Protein AF-A0ABD6FM79-F1 (afdb_monomer)

Organism: NCBI:txid37925

Structure (mmCIF, N/CA/C/O backbone):
data_AF-A0ABD6FM79-F1
#
_entry.id   AF-A0ABD6FM79-F1
#
loop_
_atom_site.group_PDB
_atom_site.id
_atom_site.type_symbol
_atom_site.label_atom_id
_atom_site.label_alt_id
_atom_site.label_comp_id
_atom_site.label_asym_id
_atom_site.label_entity_id
_atom_site.label_seq_id
_atom_site.pdbx_PDB_ins_code
_atom_site.Cartn_x
_atom_site.Cartn_y
_atom_site.Cartn_z
_atom_site.occupancy
_atom_site.B_iso_or_equiv
_atom_site.auth_seq_id
_atom_site.auth_comp_id
_atom_site.auth_asym_id
_atom_site.auth_atom_id
_atom_site.pdbx_PDB_model_num
ATOM 1 N N . MET A 1 1 ? 1.215 -32.027 7.832 1.00 36.03 1 MET A N 1
AT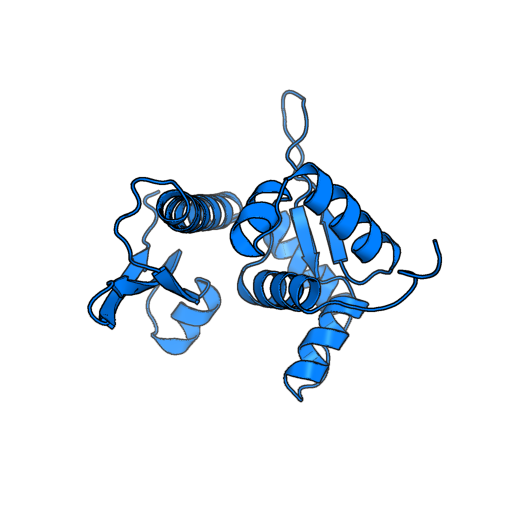OM 2 C CA . MET A 1 1 ? 1.429 -30.558 7.825 1.00 36.03 1 MET A CA 1
ATOM 3 C C . MET A 1 1 ? 1.094 -29.996 6.442 1.00 36.03 1 MET A C 1
ATOM 5 O O . MET A 1 1 ? 1.958 -29.484 5.741 1.00 36.03 1 MET A O 1
ATOM 9 N N . ALA A 1 2 ? -0.153 -30.190 6.005 1.00 31.34 2 ALA A N 1
ATOM 10 C CA . ALA A 1 2 ? -0.551 -30.125 4.601 1.00 31.34 2 ALA A CA 1
ATOM 11 C C . ALA A 1 2 ? -1.254 -28.803 4.228 1.00 31.34 2 ALA A C 1
ATOM 13 O O . ALA A 1 2 ? -2.137 -28.342 4.941 1.00 31.34 2 ALA A O 1
ATOM 14 N N . ALA A 1 3 ? -0.873 -28.276 3.057 1.00 35.00 3 ALA A N 1
ATOM 15 C CA . ALA A 1 3 ? -1.602 -27.348 2.183 1.00 35.00 3 ALA A CA 1
ATOM 16 C C . ALA A 1 3 ? -1.893 -25.904 2.664 1.00 35.00 3 ALA A C 1
ATOM 18 O O . ALA A 1 3 ? -3.032 -25.530 2.921 1.00 35.00 3 ALA A O 1
ATOM 19 N N . ALA A 1 4 ? -0.893 -25.018 2.558 1.00 41.72 4 ALA A N 1
ATOM 20 C CA . ALA A 1 4 ? -1.125 -23.593 2.248 1.00 41.72 4 ALA A CA 1
ATOM 21 C C . ALA A 1 4 ? -0.702 -23.241 0.803 1.00 41.72 4 ALA A C 1
ATOM 23 O O . ALA A 1 4 ? -0.307 -22.114 0.481 1.00 41.72 4 ALA A O 1
ATOM 24 N N . ALA A 1 5 ? -0.783 -24.224 -0.096 1.00 42.75 5 ALA A N 1
ATOM 25 C CA . ALA A 1 5 ? -0.707 -24.003 -1.530 1.00 42.75 5 ALA A CA 1
ATOM 26 C C . ALA A 1 5 ? -2.015 -23.343 -2.016 1.00 42.75 5 ALA A C 1
ATOM 28 O O . ALA A 1 5 ? -3.102 -23.869 -1.808 1.00 42.75 5 ALA A O 1
ATOM 29 N N . GLY A 1 6 ? -1.908 -22.180 -2.669 1.00 58.06 6 GLY A N 1
ATOM 30 C CA . GLY A 1 6 ? -2.890 -21.752 -3.675 1.00 58.06 6 GLY A CA 1
ATOM 31 C C . GLY A 1 6 ? -3.822 -20.565 -3.397 1.00 58.06 6 GLY A C 1
ATOM 32 O O . GLY A 1 6 ? -4.274 -19.977 -4.373 1.00 58.06 6 GLY A O 1
ATOM 33 N N . ARG A 1 7 ? -4.107 -20.141 -2.155 1.00 79.50 7 ARG A N 1
ATOM 34 C CA . ARG A 1 7 ? -5.128 -19.086 -1.918 1.00 79.50 7 ARG A CA 1
ATOM 35 C C . ARG A 1 7 ? -4.567 -17.718 -1.508 1.00 79.50 7 ARG A C 1
ATOM 37 O O . ARG A 1 7 ? -3.601 -17.624 -0.745 1.00 79.50 7 ARG A O 1
ATOM 44 N N . ILE A 1 8 ? -5.199 -16.672 -2.047 1.00 91.69 8 ILE A N 1
ATOM 45 C CA . ILE A 1 8 ? -5.065 -15.269 -1.634 1.00 91.69 8 ILE A CA 1
ATOM 46 C C . ILE A 1 8 ? -5.792 -15.102 -0.296 1.00 91.69 8 ILE A C 1
ATOM 48 O O . ILE A 1 8 ? -6.961 -15.464 -0.172 1.00 91.69 8 ILE A O 1
ATOM 52 N N . THR A 1 9 ? -5.081 -14.591 0.702 1.00 94.19 9 THR A N 1
ATOM 53 C CA . THR A 1 9 ? -5.582 -14.312 2.054 1.00 94.19 9 THR A CA 1
ATOM 54 C C . THR A 1 9 ? -6.068 -12.870 2.161 1.00 94.19 9 THR A C 1
ATOM 56 O O . THR A 1 9 ? -5.723 -12.031 1.330 1.00 94.19 9 THR A O 1
ATOM 59 N N . ASP A 1 10 ? -6.798 -12.536 3.221 1.00 94.06 10 ASP A N 1
ATOM 60 C CA . ASP A 1 10 ? -7.256 -11.157 3.438 1.00 94.06 10 ASP A CA 1
ATOM 61 C C . ASP A 1 10 ? -6.107 -10.179 3.685 1.00 94.06 10 ASP A C 1
ATOM 63 O O . ASP A 1 10 ? -6.174 -9.022 3.262 1.00 94.06 10 ASP A O 1
ATOM 67 N N . ARG A 1 11 ? -5.003 -10.658 4.273 1.00 95.56 11 ARG A N 1
ATOM 68 C CA . ARG A 1 11 ? -3.769 -9.872 4.382 1.00 95.56 11 ARG A CA 1
ATOM 69 C C . ARG A 1 11 ? -3.163 -9.595 3.007 1.00 95.56 11 ARG A C 1
ATOM 71 O O . ARG A 1 11 ? -2.756 -8.466 2.750 1.00 95.56 11 ARG A O 1
ATOM 78 N N . ASP A 1 12 ? -3.159 -10.572 2.099 1.00 96.31 12 ASP A N 1
ATOM 79 C CA . ASP A 1 12 ? -2.708 -10.322 0.723 1.00 96.31 12 ASP A CA 1
ATOM 80 C C . ASP A 1 12 ? -3.628 -9.322 0.029 1.00 96.31 12 ASP A C 1
ATOM 82 O O . ASP A 1 12 ? -3.138 -8.400 -0.607 1.00 96.31 12 ASP A O 1
ATOM 86 N N . ARG A 1 13 ? -4.953 -9.432 0.198 1.00 95.62 13 ARG A N 1
ATOM 87 C CA . ARG A 1 13 ? -5.894 -8.445 -0.355 1.00 95.62 13 ARG A CA 1
ATOM 88 C C . ARG A 1 13 ? -5.628 -7.038 0.177 1.00 95.62 13 ARG A C 1
ATOM 90 O O . ARG A 1 13 ? -5.705 -6.078 -0.584 1.00 95.62 13 ARG A O 1
ATOM 97 N N . ARG A 1 14 ? -5.265 -6.899 1.458 1.00 94.94 14 ARG A N 1
ATOM 98 C CA . ARG A 1 14 ? -4.823 -5.618 2.034 1.00 94.94 14 ARG A CA 1
ATOM 99 C C . ARG A 1 14 ? -3.574 -5.092 1.324 1.00 94.94 14 ARG A C 1
ATOM 101 O O . ARG A 1 14 ? -3.577 -3.933 0.923 1.00 94.94 14 ARG A O 1
ATOM 108 N N . VAL A 1 15 ? -2.565 -5.938 1.094 1.00 96.50 15 VAL A N 1
ATOM 109 C CA . VAL A 1 15 ? -1.381 -5.582 0.285 1.00 96.50 15 VAL A CA 1
ATOM 110 C C . VAL A 1 15 ? -1.790 -5.134 -1.122 1.00 96.50 15 VAL A C 1
ATOM 112 O O . VAL A 1 15 ? -1.334 -4.091 -1.582 1.00 96.50 15 VAL A O 1
ATOM 115 N N . LEU A 1 16 ? -2.681 -5.866 -1.798 1.00 95.62 16 LEU A N 1
ATOM 116 C CA . LEU A 1 16 ? -3.122 -5.517 -3.151 1.00 95.62 16 LEU A CA 1
ATOM 117 C C . LEU A 1 16 ? -3.851 -4.169 -3.198 1.00 95.62 16 LEU A C 1
ATOM 119 O O . LEU A 1 16 ? -3.583 -3.371 -4.090 1.00 95.62 16 LEU A O 1
ATOM 123 N N . ARG A 1 17 ? -4.726 -3.876 -2.229 1.00 92.75 17 ARG A N 1
ATOM 124 C CA . ARG A 1 17 ? -5.415 -2.578 -2.144 1.00 92.75 17 ARG A CA 1
ATOM 125 C C . ARG A 1 17 ? -4.455 -1.423 -1.865 1.00 92.75 17 ARG A C 1
ATOM 127 O O . ARG A 1 17 ? -4.603 -0.372 -2.481 1.00 92.75 17 ARG A O 1
ATOM 134 N N . LEU A 1 18 ? -3.466 -1.626 -0.992 1.00 93.25 18 LEU A N 1
ATOM 135 C CA . LEU A 1 18 ? -2.410 -0.642 -0.728 1.00 93.25 18 LEU A CA 1
ATOM 136 C C . LEU A 1 18 ? -1.612 -0.333 -2.002 1.00 93.25 18 LEU A C 1
ATOM 138 O O . LEU A 1 18 ? -1.411 0.829 -2.344 1.00 93.25 18 LEU A O 1
ATOM 142 N N . LEU A 1 19 ? -1.207 -1.371 -2.737 1.00 92.31 19 LEU A N 1
ATOM 143 C CA . LEU A 1 19 ? -0.446 -1.229 -3.980 1.00 92.31 19 LEU A CA 1
ATOM 144 C C . LEU A 1 19 ? -1.285 -0.716 -5.155 1.00 92.31 19 LEU A C 1
ATOM 146 O O . LEU A 1 19 ? -0.749 -0.109 -6.068 1.00 92.31 19 LEU A O 1
ATOM 150 N N . GLU A 1 20 ? -2.593 -0.922 -5.167 1.00 89.00 20 GLU A N 1
ATOM 151 C CA . GLU A 1 20 ? -3.463 -0.274 -6.151 1.00 89.00 20 GLU A CA 1
ATOM 152 C C . GLU A 1 20 ? -3.523 1.247 -5.927 1.00 89.00 20 GLU A C 1
ATOM 154 O O . GLU A 1 20 ? -3.562 2.024 -6.885 1.00 89.00 20 GLU A O 1
ATOM 159 N N . GLU A 1 21 ? -3.565 1.661 -4.658 1.00 86.25 21 GLU A N 1
ATOM 160 C CA . GLU A 1 21 ? -3.774 3.050 -4.257 1.00 86.25 21 GLU A CA 1
ATOM 161 C C . GLU A 1 21 ? -2.508 3.899 -4.352 1.00 86.25 21 GLU A C 1
ATOM 163 O O . GLU A 1 21 ? -2.549 5.008 -4.895 1.00 86.25 21 GLU A O 1
ATOM 168 N N . HIS A 1 22 ? -1.408 3.382 -3.805 1.00 85.19 22 HIS A N 1
ATOM 169 C CA . HIS A 1 22 ? -0.260 4.205 -3.435 1.00 85.19 22 HIS A CA 1
ATOM 170 C C . HIS A 1 22 ? 1.006 3.894 -4.194 1.00 85.19 22 HIS A C 1
ATOM 172 O O . HIS A 1 22 ? 1.827 4.779 -4.274 1.00 85.19 22 HIS A O 1
ATOM 178 N N . PHE A 1 23 ? 1.159 2.676 -4.711 1.00 80.00 23 PHE A N 1
ATOM 179 C CA . PHE A 1 23 ? 2.407 2.106 -5.222 1.00 80.00 23 PHE A CA 1
ATOM 180 C C . PHE A 1 23 ? 3.582 3.054 -5.585 1.00 80.00 23 PHE A C 1
ATOM 182 O O . PHE A 1 23 ? 3.401 4.094 -6.212 1.00 80.00 23 PHE A O 1
ATOM 189 N N . PRO A 1 24 ? 4.827 2.587 -5.409 1.00 88.94 24 PRO A N 1
ATOM 190 C CA . PRO A 1 24 ? 5.217 1.293 -4.850 1.00 88.94 24 PRO A CA 1
ATOM 191 C C . PRO A 1 24 ? 5.496 1.374 -3.346 1.00 88.94 24 PRO A C 1
ATOM 193 O O . PRO A 1 24 ? 5.793 2.438 -2.818 1.00 88.94 24 PRO A O 1
ATOM 196 N N . PHE A 1 25 ? 5.481 0.225 -2.670 1.00 92.44 25 PHE A N 1
ATOM 197 C CA . PHE A 1 25 ? 5.941 0.120 -1.280 1.00 92.44 25 PHE A CA 1
ATOM 198 C C . PHE A 1 25 ? 7.115 -0.838 -1.150 1.00 92.44 25 PHE A C 1
ATOM 200 O O . PHE A 1 25 ? 7.181 -1.849 -1.854 1.00 92.44 25 PHE A O 1
ATOM 207 N N . THR A 1 26 ? 8.021 -0.550 -0.221 1.00 93.50 26 THR A N 1
ATOM 208 C CA . THR A 1 26 ? 9.084 -1.479 0.163 1.00 93.50 26 THR A CA 1
ATOM 209 C C . THR A 1 26 ? 8.540 -2.662 0.968 1.00 93.50 26 THR A C 1
ATOM 211 O O . THR A 1 26 ? 7.382 -2.675 1.402 1.00 93.50 26 THR A O 1
ATOM 214 N N . THR A 1 27 ? 9.373 -3.682 1.188 1.00 94.94 27 THR A N 1
ATOM 215 C CA . THR A 1 27 ? 9.016 -4.815 2.056 1.00 94.94 27 THR A CA 1
ATOM 216 C C . THR A 1 27 ? 8.711 -4.339 3.475 1.00 94.94 27 THR A C 1
ATOM 218 O O . THR A 1 27 ? 7.699 -4.751 4.041 1.00 94.94 27 THR A O 1
ATOM 221 N N . SER A 1 28 ? 9.546 -3.462 4.037 1.00 94.00 28 SER A N 1
ATOM 222 C CA . SER A 1 28 ? 9.372 -2.944 5.399 1.00 94.00 28 SER A CA 1
ATOM 223 C C . SER A 1 28 ? 8.117 -2.077 5.533 1.00 94.00 28 SER A C 1
ATOM 225 O O . SER A 1 28 ? 7.354 -2.241 6.485 1.00 94.00 28 SER A O 1
ATOM 227 N N . GLN A 1 29 ? 7.818 -1.240 4.534 1.00 94.62 29 GLN A N 1
ATOM 228 C CA . GLN A 1 29 ? 6.576 -0.459 4.502 1.00 94.62 29 GLN A CA 1
ATOM 229 C C . GLN A 1 29 ? 5.342 -1.373 4.456 1.00 94.62 29 GLN A C 1
ATOM 231 O O . GLN A 1 29 ? 4.404 -1.194 5.232 1.00 94.62 29 GLN A O 1
ATOM 236 N N . LEU A 1 30 ? 5.344 -2.409 3.608 1.00 96.19 30 LEU A N 1
ATOM 237 C CA . LEU A 1 30 ? 4.243 -3.379 3.568 1.00 96.19 30 LEU A CA 1
ATOM 238 C C . LEU A 1 30 ? 4.116 -4.188 4.861 1.00 96.19 30 LEU A C 1
ATOM 240 O O . LEU A 1 30 ? 2.994 -4.532 5.232 1.00 96.19 30 LEU A O 1
ATOM 244 N N . ALA A 1 31 ? 5.221 -4.471 5.556 1.00 95.00 31 ALA A N 1
ATOM 245 C CA . ALA A 1 31 ? 5.182 -5.165 6.839 1.00 95.00 31 ALA A CA 1
ATOM 246 C C . ALA A 1 31 ? 4.341 -4.377 7.857 1.00 95.00 31 ALA A C 1
ATOM 248 O O . ALA A 1 31 ? 3.406 -4.927 8.445 1.00 95.00 31 ALA A O 1
ATOM 249 N N . VAL A 1 32 ? 4.606 -3.071 7.972 1.00 92.88 32 VAL A N 1
ATOM 250 C CA . VAL A 1 32 ? 3.869 -2.144 8.844 1.00 92.88 32 VAL A CA 1
ATOM 251 C C . VAL A 1 32 ? 2.423 -1.975 8.373 1.00 92.88 32 VAL A C 1
ATOM 253 O O . VAL A 1 32 ? 1.472 -2.229 9.119 1.00 92.88 32 VAL A O 1
ATOM 256 N N . LEU A 1 33 ? 2.233 -1.583 7.110 1.00 93.62 33 LEU A N 1
ATOM 257 C CA . LEU A 1 33 ? 0.927 -1.176 6.592 1.00 93.62 33 LEU A CA 1
ATOM 258 C C . LEU A 1 33 ? -0.066 -2.334 6.482 1.00 93.62 33 LEU A C 1
ATOM 260 O O . LEU A 1 33 ? -1.269 -2.123 6.651 1.00 93.62 33 LEU A O 1
ATOM 264 N N . ALA A 1 34 ? 0.402 -3.551 6.196 1.00 93.88 34 ALA A N 1
ATOM 265 C CA . ALA A 1 34 ? -0.452 -4.732 6.105 1.00 93.88 34 ALA A CA 1
ATOM 266 C C . ALA A 1 34 ? -0.532 -5.536 7.416 1.00 93.88 34 ALA A C 1
ATOM 268 O O . ALA A 1 34 ? -1.278 -6.518 7.472 1.00 93.88 34 ALA A O 1
ATOM 269 N N . GLY A 1 35 ? 0.177 -5.118 8.473 1.00 91.25 35 GLY A N 1
ATOM 270 C CA . GLY A 1 35 ? 0.133 -5.765 9.785 1.00 91.25 35 GLY A CA 1
ATOM 271 C C . GLY A 1 35 ? 0.729 -7.173 9.770 1.00 91.25 35 GLY A C 1
ATOM 272 O O . GLY A 1 35 ? 0.077 -8.142 10.172 1.00 91.25 35 GLY A O 1
ATOM 273 N N . PHE A 1 36 ? 1.941 -7.306 9.237 1.00 93.06 36 PHE A N 1
ATOM 274 C CA . PHE A 1 36 ? 2.743 -8.515 9.397 1.00 93.06 36 PHE A CA 1
ATOM 275 C C . PHE A 1 36 ? 3.488 -8.483 10.735 1.00 93.06 36 PHE A C 1
ATOM 277 O O . PHE A 1 36 ? 3.889 -7.422 11.197 1.00 93.06 36 PHE A O 1
ATOM 284 N N . GLY A 1 37 ? 3.717 -9.657 11.330 1.00 90.56 37 GLY A N 1
ATOM 285 C CA . GLY A 1 37 ? 4.462 -9.764 12.590 1.00 90.56 37 GLY A CA 1
ATOM 286 C C . GLY A 1 37 ? 5.975 -9.556 12.450 1.00 90.56 37 GLY A C 1
ATOM 287 O O . GLY A 1 37 ? 6.647 -9.314 13.441 1.00 90.56 37 GLY A O 1
ATOM 288 N N . SER A 1 38 ? 6.530 -9.660 11.236 1.00 93.19 38 SER A N 1
ATOM 289 C CA . SER A 1 38 ? 7.941 -9.352 10.976 1.00 93.19 38 SER A CA 1
ATOM 290 C C . SER A 1 38 ? 8.214 -9.069 9.498 1.00 93.19 38 SER A C 1
ATOM 292 O O . SER A 1 38 ? 7.502 -9.546 8.602 1.00 93.19 38 SER A O 1
ATOM 294 N N . VAL A 1 39 ? 9.299 -8.340 9.228 1.00 94.25 39 VAL A N 1
ATOM 295 C CA . VAL A 1 39 ? 9.787 -8.077 7.862 1.00 94.25 39 VAL A CA 1
ATOM 296 C C . VAL A 1 39 ? 10.151 -9.382 7.145 1.00 94.25 39 VAL A C 1
ATOM 298 O O . VAL A 1 39 ? 9.814 -9.550 5.976 1.00 94.25 39 VAL A O 1
ATOM 301 N N . ILE A 1 40 ? 10.738 -10.356 7.850 1.00 95.44 40 ILE A N 1
ATOM 302 C CA . ILE A 1 40 ? 11.106 -11.667 7.284 1.00 95.44 40 ILE A CA 1
ATOM 303 C C . ILE A 1 40 ? 9.861 -12.416 6.786 1.00 95.44 40 ILE A C 1
ATOM 305 O O . ILE A 1 40 ? 9.814 -12.875 5.643 1.00 95.44 40 ILE A O 1
ATOM 309 N N . THR A 1 41 ? 8.808 -12.480 7.607 1.00 95.56 41 THR A N 1
ATOM 310 C CA . THR A 1 41 ? 7.532 -13.111 7.219 1.00 95.56 41 THR A CA 1
ATOM 311 C C . THR A 1 41 ? 6.925 -12.421 6.001 1.00 95.56 41 THR A C 1
ATOM 313 O O . THR A 1 41 ? 6.426 -13.076 5.080 1.00 95.56 41 THR A O 1
ATOM 316 N N . THR A 1 42 ? 7.010 -11.091 5.977 1.00 96.94 42 THR A N 1
ATOM 317 C CA . THR A 1 42 ? 6.560 -10.268 4.853 1.00 96.94 42 THR A CA 1
ATOM 318 C C . THR A 1 42 ? 7.324 -10.633 3.585 1.00 96.94 42 THR A C 1
ATOM 320 O O . THR A 1 42 ? 6.708 -10.968 2.577 1.00 96.94 42 THR A O 1
ATOM 323 N N . GLN A 1 43 ? 8.657 -10.673 3.638 1.00 96.31 43 GLN A N 1
ATOM 324 C CA . GLN A 1 43 ? 9.510 -11.016 2.502 1.00 96.31 43 GLN A CA 1
ATOM 325 C C . GLN A 1 43 ? 9.152 -12.380 1.901 1.00 96.31 43 GLN A C 1
ATOM 327 O O . GLN A 1 43 ? 8.970 -12.481 0.684 1.00 96.31 43 GLN A O 1
ATOM 332 N N . HIS A 1 44 ? 9.007 -13.417 2.732 1.00 96.00 44 HIS A N 1
ATOM 333 C CA . HIS A 1 44 ? 8.609 -14.744 2.257 1.00 96.00 44 HIS A CA 1
ATOM 334 C C . HIS A 1 44 ? 7.236 -14.714 1.584 1.00 96.00 44 HIS A C 1
ATOM 336 O O . HIS A 1 44 ? 7.063 -15.291 0.506 1.00 96.00 44 HIS A O 1
ATOM 342 N N . ARG A 1 45 ? 6.258 -14.010 2.171 1.00 96.94 45 ARG A N 1
ATOM 343 C CA . ARG A 1 45 ? 4.918 -13.933 1.584 1.00 96.94 45 ARG A CA 1
ATOM 344 C C . ARG A 1 45 ? 4.916 -13.189 0.250 1.00 96.94 45 ARG A C 1
ATOM 346 O O . ARG A 1 45 ? 4.330 -13.687 -0.712 1.00 96.94 45 ARG A O 1
ATOM 353 N N . LEU A 1 46 ? 5.591 -12.044 0.166 1.00 97.25 46 LEU A N 1
ATOM 354 C CA . LEU A 1 46 ? 5.671 -11.252 -1.063 1.00 97.25 46 LEU A CA 1
ATOM 355 C C . LEU A 1 46 ? 6.410 -12.008 -2.176 1.00 97.25 46 LEU A C 1
ATOM 357 O O . LEU A 1 46 ? 5.973 -11.974 -3.326 1.00 97.25 46 LEU A O 1
ATOM 361 N N . ALA A 1 47 ? 7.448 -12.783 -1.842 1.00 96.88 47 ALA A N 1
ATOM 362 C CA . ALA A 1 47 ? 8.125 -13.661 -2.796 1.00 96.88 47 ALA A CA 1
ATOM 363 C C . ALA A 1 47 ? 7.184 -14.731 -3.382 1.00 96.88 47 ALA A C 1
ATOM 365 O O . ALA A 1 47 ? 7.192 -14.955 -4.593 1.00 96.88 47 ALA A O 1
ATOM 366 N N . VAL A 1 48 ? 6.323 -15.342 -2.558 1.00 96.50 48 VAL A N 1
ATOM 367 C CA . VAL A 1 48 ? 5.310 -16.307 -3.027 1.00 96.50 48 VAL A CA 1
ATOM 368 C C . VAL A 1 48 ? 4.292 -15.646 -3.959 1.00 96.50 48 VAL A C 1
ATOM 370 O O . VAL A 1 48 ? 3.948 -16.215 -4.995 1.00 96.50 48 VAL A O 1
ATOM 373 N N . LEU A 1 49 ? 3.805 -14.449 -3.620 1.00 97.12 49 LEU A N 1
ATOM 374 C CA . LEU A 1 49 ? 2.865 -13.714 -4.475 1.00 97.12 49 LEU A CA 1
ATOM 375 C C . LEU A 1 49 ? 3.511 -13.305 -5.806 1.00 97.12 49 LEU A C 1
ATOM 377 O O . LEU A 1 49 ? 2.877 -13.385 -6.858 1.00 97.12 49 LEU A O 1
ATOM 381 N N . HIS A 1 50 ? 4.783 -12.920 -5.776 1.00 96.56 50 HIS A N 1
ATOM 382 C CA . HIS A 1 50 ? 5.551 -12.582 -6.967 1.00 96.56 50 HIS A CA 1
ATOM 383 C C . HIS A 1 50 ? 5.790 -13.774 -7.887 1.00 96.56 50 HIS A C 1
ATOM 385 O O . HIS A 1 50 ? 5.547 -13.674 -9.085 1.00 96.56 50 HIS A O 1
ATOM 391 N N . ALA A 1 51 ? 6.181 -14.926 -7.337 1.00 96.06 51 ALA A N 1
ATOM 392 C CA . ALA A 1 51 ? 6.345 -16.157 -8.112 1.00 96.06 51 ALA A CA 1
ATOM 393 C C . ALA A 1 51 ? 5.049 -16.580 -8.829 1.00 96.06 51 ALA A C 1
ATOM 395 O O . ALA A 1 51 ? 5.091 -17.251 -9.854 1.00 96.06 51 ALA A O 1
ATOM 396 N N . ARG A 1 52 ? 3.890 -16.155 -8.312 1.00 94.19 52 ARG A N 1
ATOM 397 C CA . ARG A 1 52 ? 2.571 -16.388 -8.914 1.00 94.19 52 ARG A CA 1
ATOM 398 C C . ARG A 1 52 ? 2.118 -15.264 -9.851 1.00 94.19 52 ARG A C 1
ATOM 400 O O . ARG A 1 52 ? 0.976 -15.286 -10.281 1.00 94.19 52 ARG A O 1
ATOM 407 N N . GLY A 1 53 ? 2.939 -14.249 -10.123 1.00 92.75 53 GLY A N 1
ATOM 408 C CA . GLY A 1 53 ? 2.564 -13.096 -10.954 1.00 92.75 53 GLY A CA 1
ATOM 409 C C . GLY A 1 53 ? 1.486 -12.190 -10.340 1.00 92.75 53 GLY A C 1
ATOM 410 O O . GLY A 1 53 ? 0.922 -11.334 -11.029 1.00 92.75 53 GLY A O 1
ATOM 411 N N . VAL A 1 54 ? 1.177 -12.375 -9.051 1.00 95.06 54 VAL A N 1
ATOM 412 C CA . VAL A 1 54 ? 0.240 -11.524 -8.305 1.00 95.06 54 VAL A CA 1
ATOM 413 C C . VAL A 1 54 ? 0.887 -10.174 -8.023 1.00 95.06 54 VAL A C 1
ATOM 415 O O . VAL A 1 54 ? 0.247 -9.139 -8.193 1.00 95.06 54 VAL A O 1
ATOM 418 N N . LEU A 1 55 ? 2.168 -10.185 -7.660 1.00 94.94 55 LEU A N 1
ATOM 419 C CA . LEU A 1 55 ? 2.983 -8.989 -7.478 1.00 94.94 55 LEU A CA 1
ATOM 420 C C . LEU A 1 55 ? 4.096 -8.926 -8.520 1.00 94.94 55 LEU A C 1
ATOM 422 O O . LEU A 1 55 ? 4.565 -9.952 -9.009 1.00 94.94 55 LEU A O 1
ATOM 426 N N . HIS A 1 56 ? 4.537 -7.712 -8.810 1.00 92.25 56 HIS A N 1
ATOM 427 C CA . HIS A 1 56 ? 5.795 -7.427 -9.482 1.00 92.25 56 HIS A CA 1
ATOM 428 C C . HIS A 1 56 ? 6.750 -6.766 -8.483 1.00 92.25 56 HIS A C 1
ATOM 430 O O . HIS A 1 56 ? 6.301 -6.215 -7.472 1.00 92.25 56 HIS A O 1
ATOM 436 N N . ARG A 1 57 ? 8.055 -6.832 -8.744 1.00 92.25 57 ARG A N 1
ATOM 437 C CA . ARG A 1 57 ? 9.056 -6.142 -7.931 1.00 92.25 57 ARG A CA 1
ATOM 438 C C . ARG A 1 57 ? 10.118 -5.506 -8.803 1.00 92.25 57 ARG A C 1
ATOM 440 O O . ARG A 1 57 ? 10.512 -6.101 -9.800 1.00 92.25 57 ARG A O 1
ATOM 447 N N . ASP A 1 58 ? 10.605 -4.360 -8.362 1.00 87.62 58 ASP A N 1
ATOM 448 C CA . ASP A 1 58 ? 11.720 -3.656 -8.985 1.00 87.62 58 ASP A CA 1
ATOM 449 C C . ASP A 1 58 ? 12.581 -2.981 -7.902 1.00 87.62 58 ASP A C 1
ATOM 451 O O . ASP A 1 58 ? 12.194 -2.928 -6.726 1.00 87.62 58 ASP A O 1
ATOM 455 N N . ARG A 1 59 ? 13.779 -2.527 -8.264 1.00 83.94 59 ARG A N 1
ATOM 456 C CA . ARG A 1 59 ? 14.707 -1.803 -7.387 1.00 83.94 59 ARG A CA 1
ATOM 457 C C . ARG A 1 59 ? 15.374 -0.679 -8.169 1.00 83.94 59 ARG A C 1
ATOM 459 O O . ARG A 1 59 ? 15.936 -0.961 -9.226 1.00 83.94 59 ARG A O 1
ATOM 466 N N . PRO A 1 60 ? 15.372 0.565 -7.657 1.00 74.44 60 PRO A N 1
ATOM 467 C CA . PRO A 1 60 ? 16.106 1.632 -8.309 1.00 74.44 60 PRO A CA 1
ATOM 468 C C . PRO A 1 60 ? 17.595 1.293 -8.301 1.00 74.44 60 PRO A C 1
ATOM 470 O O . PRO A 1 60 ? 18.105 0.679 -7.355 1.00 74.44 60 PRO A O 1
ATOM 473 N N . PHE A 1 61 ? 18.295 1.709 -9.351 1.00 72.81 61 PHE A N 1
ATOM 474 C CA . PHE A 1 61 ? 19.749 1.669 -9.348 1.00 72.81 61 PHE A CA 1
ATOM 475 C C . PHE A 1 61 ? 20.274 2.630 -8.277 1.00 72.81 61 PHE A C 1
ATOM 477 O O . PHE A 1 61 ? 19.800 3.760 -8.176 1.00 72.81 61 PHE A O 1
ATOM 484 N N . ARG A 1 62 ? 21.252 2.186 -7.481 1.00 73.44 62 ARG A N 1
ATOM 485 C CA . ARG A 1 62 ? 21.918 3.016 -6.472 1.00 73.44 62 ARG A CA 1
ATOM 486 C C . ARG A 1 62 ? 23.359 3.296 -6.909 1.00 73.44 62 ARG A C 1
ATOM 488 O O . ARG A 1 62 ? 24.209 2.413 -6.758 1.00 73.44 62 ARG A O 1
ATOM 495 N N . PRO A 1 63 ? 23.655 4.497 -7.440 1.00 65.06 63 PRO A N 1
ATOM 496 C CA . PRO A 1 63 ? 25.029 4.916 -7.691 1.00 65.06 63 PRO A CA 1
ATOM 497 C C . PRO A 1 63 ? 25.820 4.892 -6.374 1.00 65.06 63 PRO A C 1
ATOM 499 O O . PRO A 1 63 ? 25.359 5.426 -5.369 1.00 65.06 63 PRO A O 1
ATOM 502 N N . GLY A 1 64 ? 26.981 4.234 -6.354 1.00 74.75 64 GLY A N 1
ATOM 503 C CA . GLY A 1 64 ? 27.810 4.086 -5.144 1.00 74.75 64 GLY A CA 1
ATOM 504 C C . GLY A 1 64 ? 27.674 2.749 -4.402 1.00 74.75 64 GLY A C 1
ATOM 505 O O . GLY A 1 64 ? 28.366 2.537 -3.412 1.00 74.75 64 GLY A O 1
ATOM 506 N N . GLY A 1 65 ? 26.848 1.821 -4.897 1.00 69.62 65 GLY A N 1
ATOM 507 C CA . GLY A 1 65 ? 26.775 0.448 -4.387 1.00 69.62 65 GLY A CA 1
ATOM 508 C C . GLY A 1 65 ? 25.690 0.208 -3.330 1.00 69.62 65 GLY A C 1
ATOM 509 O O . GLY A 1 65 ? 24.975 1.113 -2.898 1.00 69.62 65 GLY A O 1
ATOM 510 N N . GLY A 1 66 ? 25.532 -1.061 -2.945 1.00 71.81 66 GLY A N 1
ATOM 511 C CA . GLY A 1 66 ? 24.429 -1.531 -2.102 1.00 71.81 66 GLY A CA 1
ATOM 512 C C . GLY A 1 66 ? 23.144 -1.813 -2.890 1.00 71.81 66 GLY A C 1
ATOM 513 O O . GLY A 1 66 ? 23.130 -1.886 -4.117 1.00 71.81 66 GLY A O 1
ATOM 514 N N . SER A 1 67 ? 22.036 -2.033 -2.186 1.00 70.19 67 SER A N 1
ATOM 515 C CA . SER A 1 67 ? 20.724 -2.245 -2.805 1.00 70.19 67 SER A CA 1
ATOM 516 C C . SER A 1 67 ? 19.641 -1.600 -1.961 1.00 70.19 67 SER A C 1
ATOM 518 O O . SER A 1 67 ? 19.620 -1.779 -0.745 1.00 70.19 67 SER A O 1
ATOM 520 N N . TYR A 1 68 ? 18.719 -0.889 -2.606 1.00 79.62 68 TYR A N 1
ATOM 521 C CA . TYR A 1 68 ? 17.452 -0.547 -1.967 1.00 79.62 68 TYR A CA 1
ATOM 522 C C . TYR A 1 68 ? 16.639 -1.818 -1.695 1.00 79.62 68 TYR A C 1
ATOM 524 O O . TYR A 1 68 ? 16.846 -2.865 -2.322 1.00 79.62 68 TYR A O 1
ATOM 532 N N . GLU A 1 69 ? 15.686 -1.730 -0.768 1.00 86.75 69 GLU A N 1
ATOM 533 C CA . GLU A 1 69 ? 14.702 -2.793 -0.590 1.00 86.75 69 GLU A CA 1
ATOM 534 C C . GLU A 1 69 ? 13.946 -3.082 -1.896 1.00 86.75 69 GLU A C 1
ATOM 536 O O . GLU A 1 69 ? 13.831 -2.233 -2.782 1.00 86.75 69 GLU A O 1
ATOM 541 N N . TRP A 1 70 ? 13.404 -4.302 -2.019 1.00 90.50 70 TRP A N 1
ATOM 542 C CA . TRP A 1 70 ? 12.468 -4.592 -3.109 1.00 90.50 70 TRP A CA 1
ATOM 543 C C . TRP A 1 70 ? 11.269 -3.661 -2.988 1.00 90.50 70 TRP A C 1
ATOM 545 O O . TRP A 1 70 ? 10.640 -3.614 -1.933 1.00 90.50 70 TRP A O 1
ATOM 555 N N . HIS A 1 71 ? 10.958 -2.970 -4.078 1.00 90.94 71 HIS A N 1
ATOM 556 C CA . HIS A 1 71 ? 9.748 -2.183 -4.204 1.00 90.94 71 HIS A CA 1
ATOM 557 C C . HIS A 1 71 ? 8.706 -3.016 -4.930 1.00 90.94 71 HIS A C 1
ATOM 559 O O . HIS A 1 71 ? 8.953 -3.548 -6.013 1.00 90.94 71 HIS A O 1
ATOM 565 N N . TRP A 1 72 ? 7.548 -3.158 -4.304 1.00 93.56 72 TRP A N 1
ATOM 566 C CA . TRP A 1 72 ? 6.484 -4.041 -4.742 1.00 93.56 72 TRP A CA 1
ATOM 567 C C . TRP A 1 72 ? 5.385 -3.254 -5.441 1.00 93.56 72 TRP A C 1
ATOM 569 O O . TRP A 1 72 ? 5.055 -2.130 -5.064 1.00 93.56 72 TRP A O 1
ATOM 579 N N . MET A 1 73 ? 4.817 -3.872 -6.470 1.00 91.56 73 MET A N 1
ATOM 580 C CA . MET A 1 73 ? 3.772 -3.325 -7.334 1.00 91.56 73 MET A CA 1
ATOM 581 C C . MET A 1 73 ? 2.777 -4.433 -7.690 1.00 91.56 73 MET A C 1
ATOM 583 O O . MET A 1 73 ? 3.072 -5.621 -7.519 1.00 91.56 73 MET A O 1
ATOM 587 N N . LEU A 1 74 ? 1.604 -4.079 -8.223 1.00 92.56 74 LEU A N 1
ATOM 588 C CA . LEU A 1 74 ? 0.679 -5.097 -8.724 1.00 92.56 74 LEU A CA 1
ATOM 589 C C . LEU A 1 74 ? 1.246 -5.765 -9.980 1.00 92.56 74 LEU A C 1
ATOM 591 O O . LEU A 1 74 ? 1.568 -5.112 -10.975 1.00 92.56 74 LEU A O 1
ATOM 595 N N . GLY A 1 75 ? 1.316 -7.093 -9.937 1.00 91.50 75 GLY A N 1
ATOM 596 C CA . GLY A 1 75 ? 1.519 -7.911 -11.122 1.00 91.50 75 GLY A CA 1
ATOM 597 C C . GLY A 1 75 ? 0.218 -8.052 -11.924 1.00 91.50 75 GLY A C 1
ATOM 598 O O . GLY A 1 75 ? -0.857 -7.660 -11.453 1.00 91.50 75 GLY A O 1
ATOM 599 N N . PRO A 1 76 ? 0.272 -8.643 -13.131 1.00 89.81 76 PRO A N 1
ATOM 600 C CA . PRO A 1 76 ? -0.905 -8.820 -13.981 1.00 89.81 76 PRO A CA 1
ATOM 601 C C . P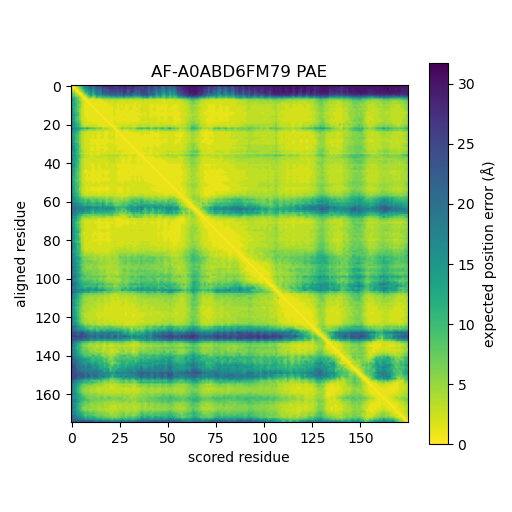RO A 1 76 ? -2.066 -9.555 -13.296 1.00 89.81 76 PRO A C 1
ATOM 603 O O . PRO A 1 76 ? -3.226 -9.201 -13.513 1.00 89.81 76 PRO A O 1
ATOM 606 N N . ILE A 1 77 ? -1.777 -10.554 -12.452 1.00 92.38 77 ILE A N 1
ATOM 607 C CA . ILE A 1 77 ? -2.819 -11.297 -11.729 1.00 92.38 77 ILE A CA 1
ATOM 608 C C . ILE A 1 77 ? -3.387 -10.455 -10.580 1.00 92.38 77 ILE A C 1
ATOM 610 O O . ILE A 1 77 ? -4.603 -10.402 -10.416 1.00 92.38 77 ILE A O 1
ATOM 614 N N . GLY A 1 78 ? -2.540 -9.744 -9.828 1.00 93.56 78 GLY A N 1
ATOM 615 C CA . GLY A 1 78 ? -2.983 -8.856 -8.748 1.00 93.56 78 GLY A CA 1
ATOM 616 C C . GLY A 1 78 ? -3.910 -7.750 -9.248 1.00 93.56 78 GLY A C 1
ATOM 617 O O . GLY A 1 78 ? -4.969 -7.532 -8.668 1.00 93.56 78 GLY A O 1
ATOM 618 N N . ALA A 1 79 ? -3.573 -7.132 -10.384 1.00 91.75 79 ALA A N 1
ATOM 619 C CA . ALA A 1 79 ? -4.414 -6.119 -11.021 1.00 91.75 79 ALA A CA 1
ATOM 620 C C . ALA A 1 79 ? -5.798 -6.666 -11.416 1.00 91.75 79 ALA A C 1
ATOM 622 O O . ALA A 1 79 ? -6.808 -5.978 -11.277 1.00 91.75 79 ALA A O 1
ATOM 623 N N . ARG A 1 80 ? -5.871 -7.925 -11.873 1.00 91.75 80 ARG A N 1
ATOM 624 C CA . ARG A 1 80 ? -7.148 -8.590 -12.173 1.00 91.75 80 ARG A CA 1
ATOM 625 C C . ARG A 1 80 ? -7.971 -8.878 -10.923 1.00 91.75 80 ARG A C 1
ATOM 627 O O . ARG A 1 80 ? -9.183 -8.700 -10.969 1.00 91.75 80 ARG A O 1
ATOM 634 N N . ILE A 1 81 ? -7.329 -9.309 -9.838 1.00 94.00 81 ILE A N 1
ATOM 635 C CA . ILE A 1 81 ? -8.000 -9.557 -8.555 1.00 94.00 81 ILE A CA 1
ATOM 636 C C . ILE A 1 81 ? -8.638 -8.263 -8.046 1.00 94.00 81 ILE A C 1
ATOM 638 O O . ILE A 1 81 ? -9.832 -8.245 -7.771 1.00 94.00 81 ILE A O 1
ATOM 642 N N . VAL A 1 82 ? -7.875 -7.167 -7.995 1.00 93.25 82 VAL A N 1
ATOM 643 C CA . VAL A 1 82 ? -8.380 -5.871 -7.514 1.00 93.25 82 VAL A CA 1
ATOM 644 C C . VAL A 1 82 ? -9.509 -5.334 -8.396 1.00 93.25 82 VAL A C 1
ATOM 646 O O . VAL A 1 82 ? -10.494 -4.805 -7.885 1.00 93.25 82 VAL A O 1
ATOM 649 N N . ALA A 1 83 ? -9.397 -5.484 -9.718 1.00 92.06 83 ALA A N 1
ATOM 650 C CA . ALA A 1 83 ? -10.456 -5.083 -10.639 1.00 92.06 83 ALA A CA 1
ATOM 651 C C . ALA A 1 83 ? -11.750 -5.880 -10.408 1.00 92.06 83 ALA A C 1
ATOM 653 O O . ALA A 1 83 ? -12.826 -5.288 -10.337 1.00 92.06 83 ALA A O 1
ATOM 654 N N . ALA A 1 84 ? -11.636 -7.198 -10.214 1.00 93.12 84 ALA A N 1
ATOM 655 C CA . ALA A 1 84 ? -12.771 -8.058 -9.896 1.00 93.12 84 ALA A CA 1
ATOM 656 C C . ALA A 1 84 ? -13.424 -7.680 -8.555 1.00 93.12 84 ALA A C 1
ATOM 658 O O . ALA A 1 84 ? -14.642 -7.561 -8.498 1.00 93.12 84 ALA A O 1
ATOM 659 N N . GLU A 1 85 ? -12.634 -7.409 -7.508 1.00 92.69 85 GLU A N 1
ATOM 660 C CA . GLU A 1 85 ? -13.146 -6.948 -6.203 1.00 92.69 85 GLU A CA 1
ATOM 661 C C . GLU A 1 85 ? -13.906 -5.615 -6.295 1.00 92.69 85 GLU A C 1
ATOM 663 O O . GLU A 1 85 ? -14.801 -5.356 -5.498 1.00 92.69 85 GLU A O 1
ATOM 668 N N . ARG A 1 86 ? -13.567 -4.769 -7.275 1.00 91.00 86 ARG A N 1
ATOM 669 C CA . ARG A 1 86 ? -14.228 -3.480 -7.526 1.00 91.00 86 ARG A CA 1
ATOM 670 C C . ARG A 1 86 ? -15.372 -3.552 -8.543 1.00 91.00 86 ARG A C 1
ATOM 672 O O . ARG A 1 86 ? -15.993 -2.526 -8.798 1.00 91.00 86 ARG A O 1
ATOM 679 N N . GLY A 1 87 ? -15.621 -4.707 -9.161 1.00 93.25 87 GLY A N 1
ATOM 680 C CA . GLY A 1 87 ? -16.619 -4.838 -10.228 1.00 93.25 87 GLY A CA 1
ATOM 681 C C . GLY A 1 87 ? -16.277 -4.049 -11.500 1.00 93.25 87 GLY A C 1
ATOM 682 O O . GLY A 1 87 ? -17.175 -3.643 -12.232 1.00 93.25 87 GLY A O 1
ATOM 683 N N . VAL A 1 88 ? -14.989 -3.808 -11.770 1.00 93.12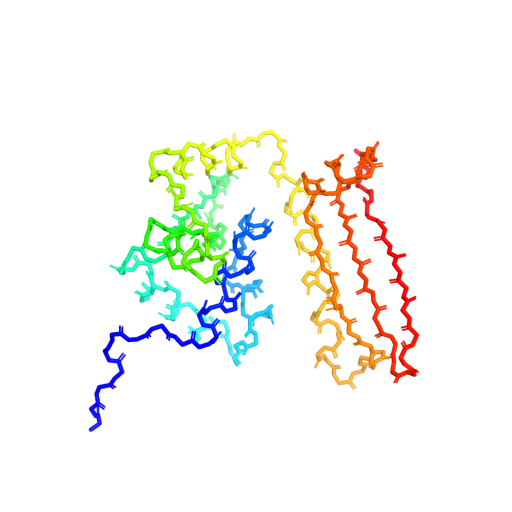 88 VAL A N 1
ATOM 684 C CA . VAL A 1 88 ? -14.518 -3.069 -12.955 1.00 93.12 88 VAL A CA 1
ATOM 685 C C . VAL A 1 88 ? -13.694 -3.962 -13.876 1.00 93.12 88 VAL A C 1
ATOM 687 O O . VAL A 1 88 ? -13.144 -4.987 -13.472 1.00 93.12 88 VAL A O 1
ATOM 690 N N . SER A 1 89 ? -13.562 -3.563 -15.141 1.00 90.75 89 SER A N 1
ATOM 691 C CA . SER A 1 89 ? -12.692 -4.276 -16.076 1.00 90.75 89 SER A CA 1
ATOM 692 C C . SER A 1 89 ? -11.213 -4.133 -15.686 1.00 90.75 89 SER A C 1
ATOM 694 O O . SER A 1 89 ? -10.767 -3.032 -15.348 1.00 90.75 89 SER A O 1
ATOM 696 N N . PRO A 1 90 ? -10.413 -5.211 -15.770 1.00 86.94 90 PRO A N 1
ATOM 697 C CA . PRO A 1 90 ? -8.999 -5.150 -15.434 1.00 86.94 90 PRO A CA 1
ATOM 698 C C . PRO A 1 90 ? -8.210 -4.302 -16.431 1.00 86.94 90 PRO A C 1
ATOM 700 O O . PRO A 1 90 ? -8.438 -4.337 -17.643 1.00 86.94 90 PRO A O 1
ATOM 703 N N . ILE A 1 91 ? -7.216 -3.576 -15.922 1.00 82.56 91 ILE A N 1
ATOM 704 C CA . ILE A 1 91 ? -6.273 -2.841 -16.765 1.00 82.56 91 ILE A CA 1
ATOM 705 C C . ILE A 1 91 ? -5.439 -3.853 -17.564 1.00 82.56 91 ILE A C 1
ATOM 707 O O . ILE A 1 91 ? -4.940 -4.840 -17.022 1.00 82.56 91 ILE A O 1
ATOM 711 N N . LYS A 1 92 ? -5.258 -3.598 -18.866 1.00 86.12 92 LYS A N 1
ATOM 712 C CA . LYS A 1 92 ? -4.421 -4.441 -19.734 1.00 86.12 92 LYS A CA 1
ATOM 713 C C . LYS A 1 92 ? -2.992 -4.553 -19.164 1.00 86.12 92 LYS A C 1
ATOM 715 O O . LYS A 1 92 ? -2.407 -3.508 -18.866 1.00 86.12 92 LYS A O 1
ATOM 720 N N . PRO A 1 93 ? -2.378 -5.752 -19.111 1.00 78.25 93 PRO A N 1
ATOM 721 C CA . PRO A 1 93 ? -1.032 -5.940 -18.555 1.00 78.25 93 PRO A CA 1
ATOM 722 C C . PRO A 1 93 ? 0.040 -5.005 -19.138 1.00 78.25 93 PRO A C 1
ATOM 724 O O . PRO A 1 93 ? 0.861 -4.472 -18.400 1.00 78.25 93 PRO A O 1
ATOM 727 N N . ALA A 1 94 ? -0.011 -4.716 -20.443 1.00 83.12 94 ALA A N 1
ATOM 728 C CA . ALA A 1 94 ? 0.913 -3.775 -21.081 1.00 83.12 94 ALA A CA 1
ATOM 729 C C . ALA A 1 94 ? 0.781 -2.335 -20.541 1.00 83.12 94 ALA A C 1
ATOM 731 O O . ALA A 1 94 ? 1.781 -1.644 -20.358 1.00 83.12 94 ALA A O 1
ATOM 732 N N . LYS A 1 95 ? -0.446 -1.885 -20.236 1.00 81.62 95 LYS A N 1
ATOM 733 C CA . LYS A 1 95 ? -0.689 -0.565 -19.628 1.00 81.62 95 LYS A CA 1
ATOM 734 C C . LYS A 1 95 ? -0.221 -0.523 -18.175 1.00 81.62 95 LYS A C 1
ATOM 736 O O . LYS A 1 95 ? 0.304 0.497 -17.743 1.00 81.62 95 LYS A O 1
ATOM 741 N N . VAL A 1 96 ? -0.390 -1.629 -17.450 1.00 75.75 96 VAL A N 1
ATOM 742 C CA . VAL A 1 96 ? 0.131 -1.814 -16.090 1.00 75.75 96 VAL A CA 1
ATOM 743 C C . VAL A 1 96 ? 1.660 -1.665 -16.103 1.00 75.75 96 VAL A C 1
ATOM 745 O O . VAL A 1 96 ? 2.182 -0.766 -15.454 1.00 75.75 96 VAL A O 1
ATOM 748 N N . ALA A 1 97 ? 2.363 -2.413 -16.960 1.00 75.38 97 ALA A N 1
ATOM 749 C CA . ALA A 1 97 ? 3.817 -2.311 -17.138 1.00 75.38 97 ALA A CA 1
ATOM 750 C C . ALA A 1 97 ? 4.305 -0.906 -17.547 1.00 75.38 97 ALA A C 1
ATOM 752 O O . ALA A 1 97 ? 5.285 -0.404 -16.999 1.00 75.38 97 ALA A O 1
ATOM 753 N N . ALA A 1 98 ? 3.621 -0.244 -18.486 1.00 80.38 98 ALA A N 1
ATOM 754 C CA . ALA A 1 98 ? 3.979 1.111 -18.905 1.00 80.38 98 ALA A CA 1
ATOM 755 C C . ALA A 1 98 ? 3.807 2.142 -17.775 1.00 80.38 98 ALA A C 1
ATOM 757 O O . ALA A 1 98 ? 4.659 3.016 -17.605 1.00 80.38 98 ALA A O 1
ATOM 758 N N . ARG A 1 99 ? 2.731 2.024 -16.981 1.00 76.38 99 ARG A N 1
ATOM 759 C CA . ARG A 1 99 ? 2.497 2.862 -15.796 1.00 76.38 99 ARG A CA 1
ATOM 760 C C . ARG A 1 99 ? 3.627 2.704 -14.781 1.00 76.38 99 ARG A C 1
ATOM 762 O O . ARG A 1 99 ? 4.122 3.716 -14.293 1.00 76.38 99 ARG A O 1
ATOM 769 N N . TRP A 1 100 ? 4.053 1.467 -14.516 1.00 74.06 100 TRP A N 1
ATOM 770 C CA . TRP A 1 100 ? 5.155 1.177 -13.594 1.00 74.06 100 TRP A CA 1
ATOM 771 C C . TRP A 1 100 ? 6.451 1.839 -14.031 1.00 74.06 100 TRP A C 1
ATOM 773 O O . TRP A 1 100 ? 7.029 2.602 -13.266 1.00 74.06 100 TRP A O 1
ATOM 783 N N . ARG A 1 101 ? 6.854 1.636 -15.291 1.00 74.94 101 ARG A N 1
ATOM 784 C CA . ARG A 1 101 ? 8.097 2.204 -15.824 1.00 74.94 101 ARG A CA 1
ATOM 785 C C . ARG A 1 101 ? 8.137 3.727 -15.693 1.00 74.94 101 ARG A C 1
ATOM 787 O O . ARG A 1 101 ? 9.164 4.280 -15.325 1.00 74.94 101 ARG A O 1
ATOM 794 N N . LYS A 1 102 ? 7.012 4.396 -15.967 1.00 76.44 102 LYS A N 1
ATOM 795 C CA . LYS A 1 102 ? 6.910 5.858 -15.868 1.00 76.44 102 LYS A CA 1
ATOM 796 C C . LYS A 1 102 ? 7.072 6.367 -14.434 1.00 76.44 102 LYS A C 1
ATOM 798 O O . LYS A 1 102 ? 7.612 7.449 -14.254 1.00 76.44 102 LYS A O 1
ATOM 803 N N . LEU A 1 103 ? 6.555 5.642 -13.444 1.00 70.38 103 LEU A N 1
ATOM 804 C CA . LEU A 1 103 ? 6.517 6.106 -12.052 1.00 70.38 103 LEU A CA 1
ATOM 805 C C . LEU A 1 103 ? 7.761 5.689 -11.267 1.00 70.38 103 LEU A C 1
ATOM 807 O O . LEU A 1 103 ? 8.241 6.458 -10.448 1.00 70.38 103 LEU A O 1
ATOM 811 N N . PHE A 1 104 ? 8.318 4.517 -11.568 1.00 68.50 104 PHE A N 1
ATOM 812 C CA . PHE A 1 104 ? 9.512 4.001 -10.904 1.00 68.50 104 PHE A CA 1
ATOM 813 C C . PHE A 1 104 ? 10.822 4.598 -11.435 1.00 68.50 104 PHE A C 1
ATOM 815 O O . PHE A 1 104 ? 11.795 4.711 -10.701 1.00 68.50 104 PHE A O 1
ATOM 822 N N . HIS A 1 105 ? 10.845 5.003 -12.707 1.00 69.50 105 HIS A N 1
ATOM 823 C CA . HIS A 1 105 ? 12.000 5.653 -13.341 1.00 69.50 105 HIS A CA 1
ATOM 824 C C . HIS A 1 105 ? 11.689 7.096 -13.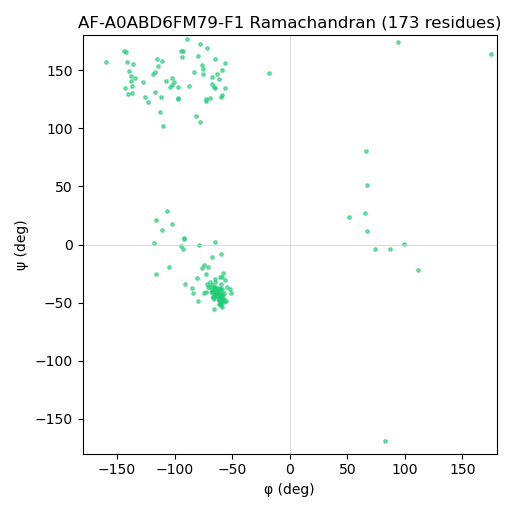764 1.00 69.50 105 HIS A C 1
ATOM 826 O O . HIS A 1 105 ? 12.310 7.629 -14.682 1.00 69.50 105 HIS A O 1
ATOM 832 N N . GLY A 1 106 ? 10.663 7.698 -13.160 1.00 70.12 106 GLY A N 1
ATOM 833 C CA . GLY A 1 106 ? 10.236 9.063 -13.447 1.00 70.12 106 GLY A CA 1
ATOM 834 C C . GLY A 1 106 ? 10.847 10.085 -12.495 1.00 70.12 106 GLY A C 1
ATOM 835 O O . GLY A 1 106 ? 11.336 9.746 -11.424 1.00 70.12 106 GLY A O 1
ATOM 836 N N . TRP A 1 107 ? 10.734 11.359 -12.865 1.00 61.22 107 TRP A N 1
ATOM 837 C CA . TRP A 1 107 ? 11.293 12.496 -12.124 1.00 61.22 107 TRP A CA 1
ATOM 838 C C . TRP A 1 107 ? 10.639 12.778 -10.756 1.00 61.22 107 TRP A C 1
ATOM 840 O O . TRP A 1 107 ? 11.185 13.554 -9.991 1.00 61.22 107 TRP A O 1
ATOM 850 N N . ARG A 1 108 ? 9.497 12.151 -10.426 1.00 71.75 108 ARG A N 1
ATOM 851 C CA . ARG A 1 108 ? 8.786 12.323 -9.135 1.00 71.75 108 ARG A CA 1
ATOM 852 C C . ARG A 1 108 ? 9.005 11.172 -8.149 1.00 71.75 108 ARG A C 1
ATOM 854 O O . ARG A 1 108 ? 8.202 10.971 -7.241 1.00 71.75 108 ARG A O 1
ATOM 861 N N . TRP A 1 109 ? 10.035 10.358 -8.373 1.00 77.31 109 TRP A N 1
ATOM 862 C CA . TRP A 1 109 ? 10.341 9.222 -7.505 1.00 77.31 109 TRP A CA 1
ATOM 863 C C . TRP A 1 109 ? 10.588 9.655 -6.054 1.00 77.31 109 TRP A C 1
ATOM 865 O O . TRP A 1 109 ? 10.019 9.063 -5.137 1.00 77.31 109 TRP A O 1
ATOM 875 N N . ASP A 1 110 ? 11.388 10.703 -5.864 1.00 78.44 110 ASP A N 1
ATOM 876 C CA . ASP A 1 110 ? 11.809 11.160 -4.538 1.00 78.44 110 ASP A CA 1
ATOM 877 C C . ASP A 1 110 ? 10.633 11.709 -3.725 1.00 78.44 110 ASP A C 1
ATOM 879 O O . ASP A 1 110 ? 10.458 11.348 -2.563 1.00 78.44 110 ASP A O 1
ATOM 883 N N . GLU A 1 111 ? 9.755 12.479 -4.366 1.00 78.50 111 GLU A N 1
ATOM 884 C CA . GLU A 1 111 ? 8.533 13.012 -3.762 1.00 78.50 111 GLU A CA 1
ATOM 885 C C . GLU A 1 111 ? 7.582 11.887 -3.308 1.00 78.50 111 GLU A C 1
ATOM 887 O O . GLU A 1 111 ? 7.122 11.847 -2.164 1.00 78.50 111 GLU A O 1
ATOM 892 N N . LEU A 1 112 ? 7.345 10.903 -4.182 1.00 79.50 112 LEU A N 1
ATOM 893 C CA . LEU A 1 112 ? 6.529 9.733 -3.858 1.00 79.50 112 LEU A CA 1
ATOM 894 C C . LEU A 1 112 ? 7.134 8.931 -2.698 1.00 79.50 112 LEU A C 1
ATOM 896 O O . LEU A 1 112 ? 6.418 8.462 -1.809 1.00 79.50 112 LEU A O 1
ATOM 900 N N . HIS A 1 113 ? 8.459 8.777 -2.694 1.00 82.19 113 HIS A N 1
ATOM 901 C CA . HIS A 1 113 ? 9.171 8.085 -1.631 1.00 82.19 113 HIS A CA 1
ATOM 902 C C . HIS A 1 113 ? 9.056 8.824 -0.291 1.00 82.19 113 HIS A C 1
ATOM 904 O O . HIS A 1 113 ? 8.756 8.186 0.722 1.00 82.19 113 HIS A O 1
ATOM 910 N N . ALA A 1 114 ? 9.227 10.148 -0.284 1.00 83.44 114 ALA A N 1
ATOM 911 C CA . ALA A 1 114 ? 9.087 10.990 0.901 1.00 83.44 114 ALA A CA 1
ATOM 912 C C . ALA A 1 114 ? 7.667 10.916 1.481 1.00 83.44 114 ALA A C 1
ATOM 914 O O . ALA A 1 114 ? 7.498 10.675 2.680 1.00 83.44 114 ALA A O 1
ATOM 915 N N . GLN A 1 115 ? 6.642 10.998 0.626 1.00 85.31 115 GLN A N 1
ATOM 916 C CA . GLN A 1 115 ? 5.251 10.821 1.039 1.00 85.31 115 GLN A CA 1
ATOM 917 C C . GLN A 1 115 ? 5.037 9.456 1.713 1.00 85.31 115 GLN A C 1
ATOM 919 O O . GLN A 1 115 ? 4.447 9.362 2.794 1.00 85.31 115 GLN A O 1
ATOM 924 N N . HIS A 1 116 ? 5.501 8.377 1.078 1.00 88.38 116 HIS A N 1
ATOM 925 C CA . HIS A 1 116 ? 5.350 7.029 1.620 1.00 88.38 116 HIS A CA 1
ATOM 926 C C . HIS A 1 116 ? 6.068 6.866 2.954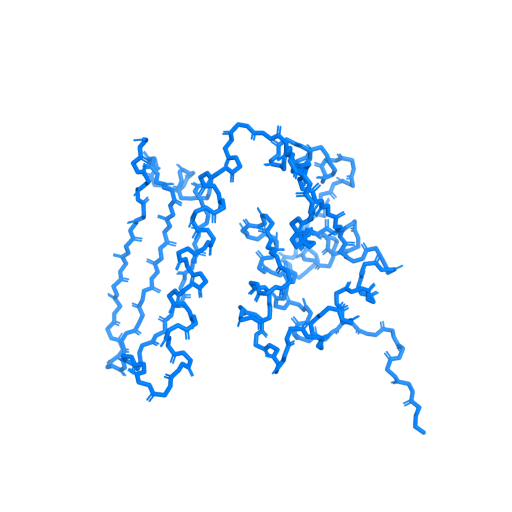 1.00 88.38 116 HIS A C 1
ATOM 928 O O . HIS A 1 116 ? 5.503 6.268 3.870 1.00 88.38 116 HIS A O 1
ATOM 934 N N . ALA A 1 117 ? 7.285 7.398 3.072 1.00 87.94 117 ALA A N 1
ATOM 935 C CA . ALA A 1 117 ? 8.049 7.373 4.310 1.00 87.94 117 ALA A CA 1
ATOM 936 C C . ALA A 1 117 ? 7.282 8.063 5.445 1.00 87.94 117 ALA A C 1
ATOM 938 O O . ALA A 1 117 ? 7.119 7.463 6.507 1.00 87.94 117 ALA A O 1
ATOM 939 N N . TRP A 1 118 ? 6.731 9.254 5.195 1.00 89.62 118 TRP A N 1
ATOM 940 C CA . TRP A 1 118 ? 5.982 10.013 6.195 1.00 89.62 118 TRP A CA 1
ATOM 941 C C . TRP A 1 118 ? 4.738 9.266 6.694 1.00 89.62 118 TRP A C 1
ATOM 943 O O . TRP A 1 118 ? 4.581 9.052 7.896 1.00 89.62 118 TRP A O 1
ATOM 953 N N . PHE A 1 119 ? 3.879 8.781 5.790 1.00 90.31 119 PHE A N 1
ATOM 954 C CA . PHE A 1 119 ? 2.667 8.056 6.198 1.00 90.31 119 PHE A CA 1
ATOM 955 C C . PHE A 1 119 ? 2.986 6.723 6.881 1.00 90.31 119 PHE A C 1
ATOM 957 O O . PHE A 1 119 ? 2.296 6.329 7.821 1.00 90.31 119 PHE A O 1
ATOM 964 N N . CYS A 1 120 ? 4.031 6.019 6.437 1.00 91.38 120 CYS A N 1
ATOM 965 C CA . CYS A 1 120 ? 4.459 4.789 7.098 1.00 91.38 120 CYS A CA 1
ATOM 966 C C . CYS A 1 120 ? 4.994 5.063 8.506 1.00 91.38 120 CYS A C 1
ATOM 968 O O . CYS A 1 120 ? 4.672 4.301 9.413 1.00 91.38 120 CYS A O 1
ATOM 970 N N . ALA A 1 121 ? 5.759 6.143 8.696 1.00 90.25 121 ALA A N 1
ATOM 971 C CA . ALA A 1 121 ? 6.238 6.566 10.008 1.00 90.25 121 ALA A CA 1
ATOM 972 C C . ALA A 1 121 ? 5.070 6.934 10.933 1.00 90.25 121 ALA A C 1
ATOM 974 O O . ALA A 1 121 ? 5.030 6.473 12.070 1.00 90.25 121 ALA A O 1
ATOM 975 N N . LEU A 1 122 ? 4.072 7.665 10.422 1.00 89.69 122 LEU A N 1
ATOM 976 C CA . LEU A 1 122 ? 2.856 7.993 11.166 1.00 89.69 122 LEU A CA 1
ATOM 977 C C . LEU A 1 122 ? 2.109 6.729 11.629 1.00 89.69 122 LEU A C 1
ATOM 979 O O . LEU A 1 122 ? 1.742 6.619 12.794 1.00 89.69 122 LEU A O 1
ATOM 983 N N . VAL A 1 123 ? 1.910 5.750 10.739 1.00 89.81 123 VAL A N 1
ATOM 984 C CA . VAL A 1 123 ? 1.240 4.481 11.085 1.00 89.81 123 VAL A CA 1
ATOM 985 C C . VAL A 1 123 ? 2.079 3.629 12.043 1.00 89.81 123 VAL A C 1
ATOM 987 O O . VAL A 1 123 ? 1.514 2.934 12.887 1.00 89.81 123 VAL A O 1
ATOM 990 N N . ALA A 1 124 ? 3.407 3.646 11.914 1.00 87.88 124 ALA A N 1
ATOM 991 C CA . ALA A 1 124 ? 4.305 2.926 12.812 1.00 87.88 124 ALA A CA 1
ATOM 992 C C . ALA A 1 124 ? 4.272 3.515 14.229 1.00 87.88 124 ALA A C 1
ATOM 994 O O . ALA A 1 124 ? 4.097 2.761 15.179 1.00 87.88 124 ALA A O 1
ATOM 995 N N . ALA A 1 125 ? 4.323 4.844 14.360 1.00 84.62 125 ALA A N 1
ATOM 996 C CA . ALA A 1 125 ? 4.332 5.538 15.648 1.00 84.62 125 ALA A CA 1
ATOM 997 C C . ALA A 1 125 ? 3.094 5.244 16.519 1.00 84.62 125 ALA A C 1
ATOM 999 O O . ALA A 1 125 ? 3.178 5.274 17.741 1.00 84.62 125 ALA A O 1
ATOM 1000 N N . VAL A 1 126 ? 1.948 4.928 15.908 1.00 81.00 126 VAL A N 1
ATOM 1001 C CA . VAL A 1 126 ? 0.730 4.504 16.630 1.00 81.00 126 VAL A CA 1
ATOM 1002 C C . VAL A 1 126 ? 0.848 3.106 17.215 1.00 81.00 126 VAL A C 1
ATOM 1004 O O . VAL A 1 126 ? 0.230 2.807 18.232 1.00 81.00 126 VAL A O 1
ATOM 1007 N N . ARG A 1 127 ? 1.565 2.216 16.526 1.00 74.19 127 ARG A N 1
ATOM 1008 C CA . ARG A 1 127 ? 1.673 0.806 16.917 1.00 74.19 127 ARG A CA 1
ATOM 1009 C C . ARG A 1 127 ? 2.615 0.605 18.098 1.00 74.19 127 ARG A C 1
ATOM 1011 O O . ARG A 1 127 ? 2.517 -0.436 18.742 1.00 74.19 127 ARG A O 1
ATOM 1018 N N . ASP A 1 128 ? 3.497 1.564 18.352 1.00 71.81 128 ASP A N 1
ATOM 1019 C CA . ASP A 1 128 ? 4.392 1.543 19.500 1.00 71.81 128 ASP A CA 1
ATOM 1020 C C . ASP A 1 128 ? 3.635 1.904 20.789 1.00 71.81 128 ASP A C 1
ATOM 1022 O O . ASP A 1 128 ? 2.656 2.649 20.780 1.00 71.81 128 ASP A O 1
ATOM 1026 N N . GLU A 1 129 ? 4.105 1.373 21.920 1.00 58.47 129 GLU A N 1
ATOM 1027 C CA . GLU A 1 129 ? 3.423 1.348 23.231 1.00 58.47 129 GLU A CA 1
ATOM 1028 C C . GLU A 1 129 ? 3.083 2.736 23.825 1.00 58.47 129 GLU A C 1
ATOM 1030 O O . GLU A 1 129 ? 2.352 2.830 24.807 1.00 58.47 129 GLU A O 1
ATOM 1035 N N . HIS A 1 130 ? 3.566 3.815 23.205 1.00 60.09 130 HIS A N 1
ATOM 1036 C CA . HIS A 1 130 ? 3.365 5.212 23.607 1.00 60.09 130 HIS A CA 1
ATOM 1037 C C . HIS A 1 130 ? 2.472 6.006 22.631 1.00 60.09 130 HIS A C 1
ATOM 1039 O O . HIS A 1 130 ? 2.444 7.237 22.679 1.00 60.09 130 HIS A O 1
ATOM 1045 N N . GLY A 1 131 ? 1.788 5.327 21.704 1.00 60.59 131 GLY A N 1
ATOM 1046 C CA . GLY A 1 131 ? 0.990 5.958 20.656 1.00 60.59 131 GLY A CA 1
ATOM 1047 C C . GLY A 1 131 ? -0.129 6.864 21.187 1.00 60.59 131 GLY A C 1
ATOM 1048 O O . GLY A 1 131 ? -0.727 6.621 22.231 1.00 60.59 131 GLY A O 1
ATOM 1049 N N . THR A 1 132 ? -0.477 7.893 20.412 1.00 62.81 132 THR A N 1
ATOM 1050 C CA . THR A 1 132 ? -1.526 8.896 20.701 1.00 62.81 132 THR A CA 1
ATOM 1051 C C . THR A 1 132 ? -2.961 8.334 20.756 1.00 62.81 132 THR A C 1
ATOM 1053 O O . THR A 1 132 ? -3.916 9.093 20.914 1.00 62.81 132 THR A O 1
ATOM 1056 N N . GLY A 1 133 ? -3.130 7.016 20.592 1.00 76.06 133 GLY A N 1
ATOM 1057 C CA . GLY A 1 133 ? -4.407 6.292 20.595 1.00 76.06 133 GLY A CA 1
ATOM 1058 C C . GLY A 1 133 ? -5.274 6.467 19.338 1.00 76.06 133 GLY A C 1
ATOM 1059 O O . GLY A 1 133 ? -6.330 5.847 19.248 1.00 76.06 133 GLY A O 1
ATOM 1060 N N . GLY A 1 134 ? -4.864 7.305 18.383 1.00 87.12 134 GLY A N 1
ATOM 1061 C CA . GLY A 1 134 ? -5.591 7.521 17.130 1.00 87.12 134 GLY A CA 1
ATOM 1062 C C . GLY A 1 134 ? -5.192 6.562 16.007 1.00 87.12 134 GLY A C 1
ATOM 1063 O O . GLY A 1 134 ? -4.266 5.769 16.147 1.00 87.12 134 GLY A O 1
ATOM 1064 N N . GLU A 1 135 ? -5.864 6.653 14.861 1.00 90.50 135 GLU A N 1
ATOM 1065 C CA . GLU A 1 135 ? -5.543 5.868 13.667 1.00 90.50 135 GLU A CA 1
ATOM 1066 C C . GLU A 1 135 ? -5.662 6.677 12.369 1.00 90.50 135 GLU A C 1
ATOM 1068 O O . GLU A 1 135 ? -6.488 7.579 12.226 1.00 90.50 135 GLU A O 1
ATOM 1073 N N . LEU A 1 136 ? -4.844 6.318 11.376 1.00 91.00 136 LEU A N 1
ATOM 1074 C CA . LEU A 1 136 ? -4.971 6.828 10.014 1.00 91.00 136 LEU A CA 1
ATOM 1075 C C . LEU A 1 136 ? -6.062 6.043 9.274 1.00 91.00 136 LEU A C 1
ATOM 1077 O O . LEU A 1 136 ? -5.873 4.874 8.929 1.00 91.00 136 LEU A O 1
ATOM 1081 N N . VAL A 1 137 ? -7.186 6.697 8.988 1.00 91.00 137 VAL A N 1
ATOM 1082 C CA . VAL A 1 137 ? -8.409 6.041 8.483 1.00 91.00 137 VAL A CA 1
ATOM 1083 C C . VAL A 1 137 ? -8.637 6.281 6.998 1.00 91.00 137 VAL A C 1
ATOM 1085 O O . VAL A 1 137 ? -9.320 5.506 6.325 1.00 91.00 137 VAL A O 1
ATOM 1088 N N . ALA A 1 138 ? -7.994 7.311 6.452 1.00 88.94 138 ALA A N 1
ATOM 1089 C CA . ALA A 1 138 ? -7.870 7.496 5.020 1.00 88.94 138 ALA A CA 1
ATOM 1090 C C . ALA A 1 138 ? -6.459 7.950 4.662 1.00 88.94 138 ALA A C 1
ATOM 1092 O O . ALA A 1 138 ? -5.871 8.792 5.329 1.00 88.94 138 ALA A O 1
ATOM 1093 N N . TRP A 1 139 ? -5.962 7.417 3.552 1.00 89.38 139 TRP A N 1
ATOM 1094 C CA . TRP A 1 139 ? -4.792 7.910 2.845 1.00 89.38 139 TRP A CA 1
ATOM 1095 C C . TRP A 1 139 ? -5.124 7.892 1.356 1.00 89.38 139 TRP A C 1
ATOM 1097 O O . TRP A 1 139 ? -5.661 6.903 0.838 1.00 89.38 139 TRP A O 1
ATOM 1107 N N . ARG A 1 140 ? -4.872 9.005 0.667 1.00 83.44 140 ARG A N 1
ATOM 1108 C CA . ARG A 1 140 ? -5.012 9.128 -0.786 1.00 83.44 140 ARG A CA 1
ATOM 1109 C C . ARG A 1 140 ? -3.726 9.666 -1.395 1.00 83.44 140 ARG A C 1
ATOM 1111 O O . ARG A 1 140 ? -3.082 10.560 -0.848 1.00 83.44 140 ARG A O 1
ATOM 1118 N N . SER A 1 141 ? -3.373 9.105 -2.544 1.00 74.00 141 SER A N 1
ATOM 1119 C CA . SER A 1 141 ? -2.218 9.522 -3.332 1.00 74.00 141 SER A CA 1
ATOM 1120 C C . SER A 1 141 ? -2.477 10.833 -4.101 1.00 74.00 141 SER A C 1
ATOM 1122 O O . SER A 1 141 ? -3.631 11.121 -4.453 1.00 74.00 141 SER A O 1
ATOM 1124 N N . PRO A 1 142 ? -1.421 11.608 -4.423 1.00 68.81 142 PRO A N 1
ATOM 1125 C CA . PRO A 1 142 ? -1.504 12.944 -5.032 1.00 68.81 142 PRO A CA 1
ATOM 1126 C C . PRO A 1 142 ? -2.389 13.007 -6.278 1.00 68.81 142 PRO A C 1
ATOM 1128 O O . PRO A 1 142 ? 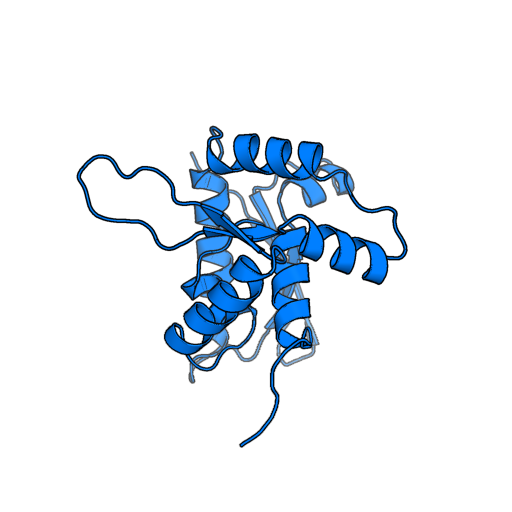-3.205 13.908 -6.455 1.00 68.81 142 PRO A O 1
ATOM 1131 N N . TRP A 1 143 ? -2.289 11.997 -7.147 1.00 68.31 143 TRP A N 1
ATOM 1132 C CA . TRP A 1 143 ? -3.036 11.934 -8.409 1.00 68.31 143 TRP A CA 1
ATOM 1133 C C . TRP A 1 143 ? -4.539 11.687 -8.241 1.00 68.31 143 TRP A C 1
ATOM 1135 O O . TRP A 1 143 ? -5.306 11.931 -9.176 1.00 68.31 143 TRP A O 1
ATOM 1145 N N . ARG A 1 144 ? -4.986 11.166 -7.092 1.00 64.44 144 ARG A N 1
ATOM 1146 C CA . ARG A 1 144 ? -6.419 11.074 -6.781 1.00 64.44 144 ARG A CA 1
ATOM 1147 C C . ARG A 1 144 ? -6.945 12.359 -6.168 1.00 64.44 144 ARG A C 1
ATOM 1149 O O . ARG A 1 144 ? -8.057 12.755 -6.509 1.00 64.44 144 ARG A O 1
ATOM 1156 N N . VAL A 1 145 ? -6.149 13.008 -5.324 1.00 61.78 145 VAL A N 1
ATOM 1157 C CA . VAL A 1 145 ? -6.524 14.280 -4.696 1.00 61.78 145 VAL A CA 1
ATOM 1158 C C . VAL A 1 145 ? -6.634 15.381 -5.748 1.00 61.78 145 VAL A C 1
ATOM 1160 O O . VAL A 1 145 ? -7.668 16.041 -5.829 1.00 61.78 145 VAL A O 1
ATOM 1163 N N . SER A 1 146 ? -5.652 15.498 -6.646 1.00 61.91 146 SER A N 1
ATOM 1164 C CA . SER A 1 146 ? -5.666 16.509 -7.713 1.00 61.91 146 SER A CA 1
ATOM 1165 C C . SER A 1 146 ? -6.867 16.379 -8.654 1.00 61.91 146 SER A C 1
ATOM 1167 O O . SER A 1 146 ? -7.432 17.382 -9.091 1.00 61.91 146 SER A O 1
ATOM 1169 N N . ARG A 1 147 ? -7.326 15.147 -8.914 1.00 60.84 147 ARG A N 1
ATOM 1170 C CA . ARG A 1 147 ? -8.544 14.875 -9.693 1.00 60.84 147 ARG A CA 1
ATOM 1171 C C . ARG A 1 147 ? -9.833 15.274 -8.982 1.00 60.84 147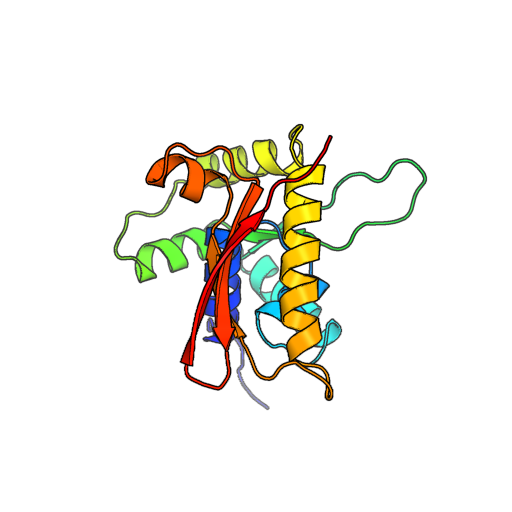 ARG A C 1
ATOM 1173 O O . ARG A 1 147 ? -10.768 15.692 -9.657 1.00 60.84 147 ARG A O 1
ATOM 1180 N N . ALA A 1 148 ? -9.902 15.096 -7.667 1.00 59.53 148 ALA A N 1
ATOM 1181 C CA . ALA A 1 148 ? -11.111 15.361 -6.898 1.00 59.53 148 ALA A CA 1
ATOM 1182 C C . ALA A 1 148 ? -11.240 16.843 -6.521 1.00 59.53 148 ALA A C 1
ATOM 1184 O O . ALA A 1 148 ? -12.335 17.394 -6.590 1.00 59.53 148 ALA A O 1
ATOM 1185 N N . TRP A 1 149 ? -10.137 17.484 -6.124 1.00 57.41 149 TRP A N 1
ATOM 1186 C CA . TRP A 1 149 ? -10.169 18.770 -5.416 1.00 57.41 149 TRP A CA 1
ATOM 1187 C C . TRP A 1 149 ? -9.487 19.921 -6.155 1.00 57.41 149 TRP A C 1
ATOM 1189 O O . TRP A 1 149 ? -9.464 21.031 -5.637 1.00 57.41 149 TRP A O 1
ATOM 1199 N N . LYS A 1 150 ? -8.944 19.690 -7.362 1.00 58.94 150 LYS A N 1
ATOM 1200 C CA . LYS A 1 150 ? -8.176 20.691 -8.133 1.00 58.94 150 LYS A CA 1
ATOM 1201 C C . LYS A 1 150 ? -7.043 21.358 -7.326 1.00 58.94 150 LYS A C 1
ATOM 1203 O O . LYS A 1 150 ? -6.617 22.456 -7.663 1.00 58.94 150 LYS A O 1
ATOM 1208 N N . ALA A 1 151 ? -6.555 20.689 -6.283 1.00 57.59 151 ALA A N 1
ATOM 1209 C CA . ALA A 1 151 ? -5.441 21.132 -5.459 1.00 57.59 151 ALA A CA 1
ATOM 1210 C C . ALA A 1 151 ? -4.186 20.330 -5.822 1.00 57.59 151 ALA A C 1
ATOM 1212 O O . ALA A 1 151 ? -4.248 19.105 -5.977 1.00 57.59 151 ALA A O 1
ATOM 1213 N N . THR A 1 152 ? -3.053 21.018 -5.963 1.00 62.28 152 THR A N 1
ATOM 1214 C CA . THR A 1 152 ? -1.740 20.371 -6.018 1.00 62.28 152 THR A CA 1
ATOM 1215 C C . THR A 1 152 ? -1.370 20.022 -4.583 1.00 62.28 152 THR A C 1
ATOM 1217 O O . THR A 1 152 ? -1.102 20.910 -3.785 1.00 62.28 152 THR A O 1
ATOM 1220 N N . THR A 1 153 ? -1.466 18.745 -4.231 1.00 66.25 153 THR A N 1
ATOM 1221 C CA . THR A 1 153 ? -1.072 18.243 -2.911 1.00 66.25 153 THR A CA 1
ATOM 1222 C C . THR A 1 153 ? -0.254 16.988 -3.104 1.00 66.25 153 THR A C 1
ATOM 1224 O O . THR A 1 153 ? -0.645 16.134 -3.910 1.00 66.25 153 THR A O 1
ATOM 1227 N N . ASP A 1 154 ? 0.754 16.805 -2.273 1.00 72.88 154 ASP A N 1
ATOM 1228 C CA . ASP A 1 154 ? 1.632 15.639 -2.312 1.00 72.88 154 ASP A CA 1
ATOM 1229 C C . ASP A 1 154 ? 1.121 14.537 -1.381 1.00 72.88 154 ASP A C 1
ATOM 1231 O O . ASP A 1 154 ? 1.713 13.473 -1.249 1.00 72.88 154 ASP A O 1
ATOM 1235 N N . GLY A 1 155 ? -0.060 14.728 -0.788 1.00 79.50 155 GLY A N 1
ATOM 1236 C CA . GLY A 1 155 ? -0.813 13.686 -0.111 1.00 79.50 155 GLY A CA 1
ATOM 1237 C C . GLY A 1 155 ? -2.062 14.196 0.578 1.00 79.50 155 GLY A C 1
ATOM 1238 O O . GLY A 1 155 ? -2.210 15.387 0.826 1.00 79.50 155 GLY A O 1
ATOM 1239 N N . TYR A 1 156 ? -2.949 13.266 0.918 1.00 87.06 156 TYR A N 1
ATOM 1240 C CA . TYR A 1 156 ? -4.105 13.527 1.766 1.00 87.06 156 TYR A CA 1
ATOM 1241 C C . TYR A 1 156 ? -4.277 12.403 2.777 1.00 87.06 156 TYR A C 1
ATOM 1243 O O . TYR A 1 156 ? -4.188 11.223 2.412 1.00 87.06 156 TYR A O 1
ATOM 1251 N N . GLY A 1 157 ? -4.562 12.774 4.020 1.00 90.25 157 GLY A N 1
ATOM 1252 C CA .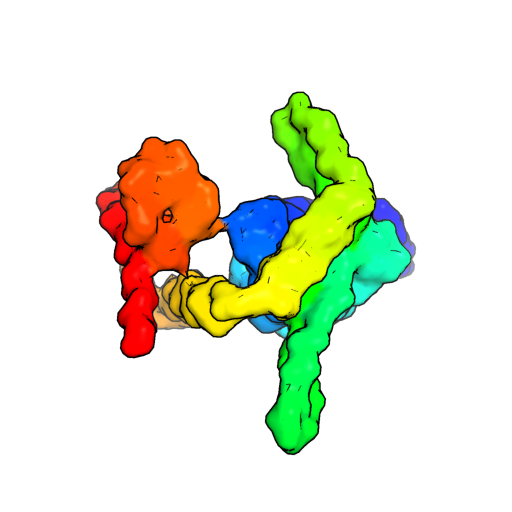 GLY A 1 157 ? -4.860 11.845 5.092 1.00 90.25 157 GLY A CA 1
ATOM 1253 C C . GLY A 1 157 ? -6.046 12.287 5.938 1.00 90.25 157 GLY A C 1
ATOM 1254 O O . GLY A 1 157 ? -6.368 13.471 6.021 1.00 90.25 157 GLY A O 1
ATOM 1255 N N . VAL A 1 158 ? -6.690 11.311 6.574 1.00 92.62 158 VAL A N 1
ATOM 1256 C CA . VAL A 1 158 ? -7.641 11.549 7.665 1.00 92.62 158 VAL A CA 1
ATOM 1257 C C . VAL A 1 158 ? -7.162 10.777 8.874 1.00 92.62 158 VAL A C 1
ATOM 1259 O O . VAL A 1 158 ? -6.985 9.557 8.810 1.00 92.62 158 VAL A O 1
ATOM 1262 N N . TRP A 1 159 ? -6.953 11.507 9.957 1.00 93.00 159 TRP A N 1
ATOM 1263 C CA . TRP A 1 159 ? -6.658 10.974 11.269 1.00 93.00 159 TRP A CA 1
ATOM 1264 C C . TRP A 1 159 ? -7.927 10.902 12.103 1.00 93.00 159 TRP A C 1
ATOM 1266 O O . TRP A 1 159 ? -8.683 11.868 12.127 1.00 93.00 159 TRP A O 1
ATOM 1276 N N . ARG A 1 160 ? -8.138 9.797 12.812 1.00 93.56 160 ARG A N 1
ATOM 1277 C CA . ARG A 1 160 ? -9.206 9.658 13.799 1.00 93.56 160 ARG A CA 1
ATOM 1278 C C . ARG A 1 160 ? -8.609 9.560 15.194 1.00 93.56 160 ARG A C 1
ATOM 1280 O O . ARG A 1 160 ? -7.740 8.727 15.434 1.00 93.56 160 ARG A O 1
ATOM 1287 N N . TYR A 1 161 ? -9.077 10.406 16.098 1.00 91.31 161 TYR A N 1
ATOM 1288 C CA . TYR A 1 161 ? -8.714 10.400 17.511 1.00 91.31 161 TYR A CA 1
ATOM 1289 C C . TYR A 1 161 ? -9.489 9.314 18.286 1.00 91.31 161 TYR A C 1
ATOM 1291 O O . TYR A 1 161 ? -10.520 8.839 17.803 1.00 91.31 161 TYR A O 1
ATOM 1299 N N . PRO A 1 162 ? -9.037 8.922 19.496 1.00 89.62 162 PRO A N 1
ATOM 1300 C CA . PRO A 1 162 ? -9.741 7.937 20.329 1.00 89.62 162 PRO A CA 1
ATOM 1301 C C . PRO A 1 162 ? -11.198 8.296 20.647 1.00 89.62 162 PRO A C 1
ATOM 1303 O O . PRO A 1 162 ? -12.030 7.412 20.828 1.00 89.62 162 PRO A O 1
ATOM 1306 N N . ASP A 1 163 ? -11.501 9.591 20.723 1.00 91.75 163 ASP A N 1
ATOM 1307 C CA . ASP A 1 163 ? -12.840 10.129 20.986 1.00 91.75 163 ASP A CA 1
ATOM 1308 C C . ASP A 1 163 ? -13.754 10.123 19.744 1.00 91.75 163 ASP A C 1
ATOM 1310 O O . ASP A 1 163 ? -14.914 10.524 19.822 1.00 91.75 163 ASP A O 1
ATOM 1314 N N . GLY A 1 164 ? -13.247 9.649 18.601 1.00 92.88 164 GLY A N 1
ATOM 1315 C CA . GLY A 1 164 ? -13.959 9.591 17.330 1.00 92.88 164 GLY A CA 1
ATOM 1316 C C . GLY A 1 164 ? -13.865 10.868 16.493 1.00 92.88 164 GLY A C 1
ATOM 1317 O O . GLY A 1 164 ? -14.355 10.865 15.363 1.00 92.88 164 GLY A O 1
ATOM 1318 N N . GLY A 1 165 ? -13.226 11.932 16.990 1.00 94.69 165 GLY A N 1
ATOM 1319 C CA . GLY A 1 165 ? -12.971 13.138 16.20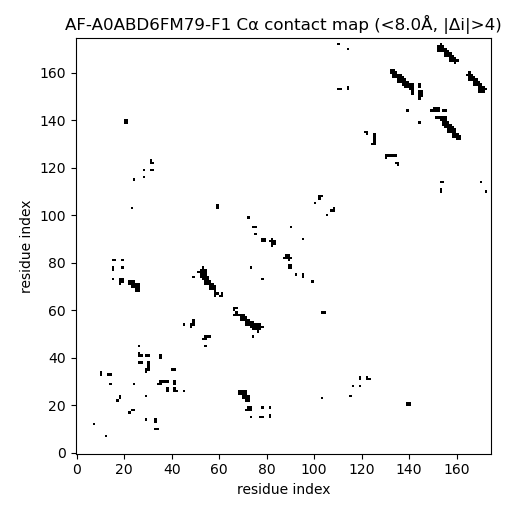6 1.00 94.69 165 GLY A CA 1
ATOM 1320 C C . GLY A 1 165 ? -12.087 12.843 14.994 1.00 94.69 165 GLY A C 1
ATOM 1321 O O . GLY A 1 165 ? -11.157 12.040 15.080 1.00 94.69 165 GLY A O 1
ATOM 1322 N N . GLU A 1 166 ? -12.349 13.496 13.860 1.00 95.81 166 GLU A N 1
ATOM 1323 C CA . GLU A 1 166 ? -11.558 13.323 12.637 1.00 95.81 166 GLU A CA 1
ATOM 1324 C C . GLU A 1 166 ? -10.857 14.623 12.221 1.00 95.81 166 GLU A C 1
ATOM 1326 O O . GLU A 1 166 ? -11.479 15.680 12.124 1.00 95.81 166 GLU A O 1
ATOM 1331 N N . LEU A 1 167 ? -9.555 14.529 11.937 1.00 92.50 167 LEU A N 1
ATOM 1332 C CA . LEU A 1 167 ? -8.735 15.595 11.366 1.00 92.50 167 LEU A CA 1
ATOM 1333 C C . LEU A 1 167 ? -8.300 15.204 9.954 1.00 92.50 167 LEU A C 1
ATOM 1335 O O . LEU A 1 167 ? -7.512 14.277 9.758 1.00 92.50 167 LEU A O 1
ATOM 1339 N N . ALA A 1 168 ? -8.782 15.949 8.966 1.00 91.56 168 ALA A N 1
ATOM 1340 C CA . ALA A 1 168 ? -8.315 15.854 7.591 1.00 91.56 168 ALA A CA 1
ATOM 1341 C C . ALA A 1 168 ? -7.106 16.774 7.370 1.00 91.56 168 ALA A C 1
ATOM 1343 O O . ALA A 1 168 ? -7.121 17.930 7.791 1.00 91.56 168 ALA A O 1
ATOM 1344 N N . PHE A 1 169 ? -6.080 16.282 6.678 1.00 87.38 169 PHE A N 1
ATOM 1345 C CA . PHE A 1 169 ? -4.871 17.046 6.374 1.00 87.38 169 PHE A CA 1
ATOM 1346 C C . PHE A 1 169 ? -4.349 16.749 4.965 1.00 87.38 169 PHE A C 1
ATOM 1348 O O . PHE A 1 169 ? -4.611 15.691 4.384 1.00 87.38 169 PHE A O 1
ATOM 1355 N N . VAL A 1 170 ? -3.586 17.696 4.423 1.00 86.12 170 VAL A N 1
ATOM 1356 C CA . VAL A 1 170 ? -2.850 17.553 3.164 1.00 86.12 170 VAL A CA 1
ATOM 1357 C C . VAL A 1 170 ? -1.355 17.671 3.430 1.00 86.12 170 VAL A C 1
ATOM 1359 O O . VAL A 1 170 ? -0.947 18.373 4.352 1.00 86.12 170 VAL A O 1
ATOM 1362 N N . LEU A 1 171 ? -0.551 16.965 2.639 1.00 81.75 171 LEU A N 1
ATOM 1363 C CA . LEU A 1 171 ? 0.905 17.100 2.642 1.00 81.75 171 LEU A CA 1
ATOM 1364 C C . LEU A 1 171 ? 1.337 17.966 1.469 1.00 81.75 171 LEU A C 1
ATOM 1366 O O . LEU A 1 171 ? 0.808 17.822 0.363 1.00 81.75 171 LEU A O 1
ATOM 1370 N N . LEU A 1 172 ? 2.313 18.817 1.742 1.00 82.62 172 LEU A N 1
ATOM 1371 C CA . LEU A 1 172 ? 3.078 19.573 0.767 1.00 82.62 172 LEU A CA 1
ATOM 1372 C C . LEU A 1 172 ? 4.545 19.269 1.060 1.00 82.62 172 LEU A C 1
ATOM 1374 O O . LEU A 1 172 ? 4.959 19.330 2.220 1.00 82.62 172 LEU A O 1
ATOM 1378 N N . LEU A 1 173 ? 5.280 18.845 0.044 1.00 75.50 173 LEU A N 1
ATOM 1379 C CA . LEU A 1 173 ? 6.716 18.643 0.114 1.00 75.50 173 LEU A CA 1
ATOM 1380 C C . LEU A 1 173 ? 7.380 19.893 -0.459 1.00 75.50 173 LEU A C 1
ATOM 1382 O O . LEU A 1 173 ? 7.043 20.319 -1.561 1.00 75.50 173 LEU A O 1
ATOM 1386 N N . ASP A 1 174 ? 8.279 20.489 0.318 1.00 76.38 174 ASP A N 1
ATOM 1387 C CA . ASP A 1 174 ? 9.091 21.613 -0.144 1.00 76.38 174 ASP A CA 1
ATOM 1388 C C . ASP A 1 174 ? 10.203 21.105 -1.082 1.00 76.38 174 ASP A C 1
ATOM 1390 O O . ASP A 1 174 ? 10.701 19.986 -0.903 1.00 76.38 174 ASP A O 1
ATOM 1394 N N . ASP A 1 175 ? 10.563 21.930 -2.071 1.00 59.69 175 ASP A N 1
ATOM 1395 C CA . ASP A 1 175 ? 11.656 21.684 -3.027 1.00 59.69 175 ASP A CA 1
ATOM 1396 C C . ASP A 1 175 ? 13.055 21.842 -2.395 1.00 59.69 175 ASP A C 1
ATOM 1398 O O . ASP A 1 175 ? 13.254 22.776 -1.578 1.00 59.69 175 ASP A O 1
#

pLDDT: mean 83.13, std 13.59, range [31.34, 97.25]

Solvent-accessible surface area (backbone atoms only — not comparable to full-atom values): 10131 Å² total; per-residue (Å²): 143,83,80,90,78,87,76,89,46,72,57,52,51,45,45,52,52,49,32,72,61,59,51,69,41,37,48,63,51,46,11,62,77,46,67,45,97,37,52,67,61,35,46,57,50,52,50,57,37,32,78,67,37,29,27,38,74,51,63,71,87,53,92,92,62,83,78,66,65,56,29,36,36,65,14,66,50,32,42,41,53,56,18,55,78,67,77,45,84,53,77,54,56,70,59,53,54,54,53,47,54,53,52,72,75,30,96,59,38,66,60,54,49,51,44,51,51,51,56,48,50,57,59,49,53,42,74,43,99,81,32,86,64,41,48,80,78,43,76,47,37,31,79,58,47,33,72,76,68,77,43,95,39,58,24,37,38,27,39,31,42,74,88,66,50,74,51,76,50,71,38,78,80,84,134

Mean predicted aligned error: 6.9 Å

InterPro domains:
  IPR025855 Plasmid replication-relaxation [PF13814] (16-168)

Nearest PDB structures (foldseek):
  6tut-assembly1_O  TM=5.598E-01  e=4.095E-01  Saccharomyces cerevisiae S288C
  6eu1-assembly1_O  TM=5.108E-01  e=3.635E-01  Saccharomyces cerevisiae S288C
  5fj9-assembly1_O  TM=6.030E-01  e=6.592E-01  Saccharomyces cerevisiae
  5fja-assembly1_O  TM=5.615E-01  e=5.852E-01  Saccharomyces cerevisiae
  7z1l-assembly1_O  TM=5.124E-01  e=5.852E-01  Saccharomyces cerevisiae W303

Foldseek 3Di:
DDDPPDDDDVLNVQVLVCQVFQFWDFLVLSCLRSVNPDSVVSVVVLVVCVVVQQKDWDWDDDPPDDTDGTIIHGGQNSQCVVCVVVVHDGDDRVVRVVVCCCQCVHPCVVLSVVVSVVVSVLSVQQVDPPHQQKHWPDKGAQVVCCVPPVDRFRIWTWIAGNVRDIDIDTHDDDD

Radius of gyration: 16.89 Å; Cα contacts (8 Å, |Δi|>4): 224; chains: 1; bounding box: 44×52×45 Å

Sequence (175 aa):
MAAAAGRITDRDRRVLRLLEEHFPFTTSQLAVLAGFGSVITTQHRLAVLHARGVLHRDRPFRPGGGSYEWHWMLGPIGARIVAAERGVSPIKPAKVAARWRKLFHGWRWDELHAQHAWFCALVAAVRDEHGTGGELVAWRSPWRVSRAWKATTDGYGVWRYPDGGELAFVLLLDD

Secondary structure (DSSP, 8-state):
-----S---HHHHHHHHHHHHT--EEHHHHHHHHT-S-HHHHHHHHHHHHHTTSEEEE----TTS--PPPEEEE-HHHHHHHHHHTTSPPPPHHHHHHHHHHHHSSTTHHHHHHHHHHHHHHHHHHHSTT--S-EEEEEE-HHHHHHHH----SEEEEEE-TTS-EEEEEE----